Protein AF-Q1RJA0-F1 (afdb_monomer_lite)

InterPro domains:
  IPR032857 Alpha-ketoglutarate-dependent dioxygenase alkB homologue 4 [PTHR12463] (8-116)
  IPR037151 Alpha-ketoglutarate-dependent dioxygenase AlkB-like superfamily [G3DSA:2.60.120.590] (3-120)

Radius of gyration: 16.68 Å; chains: 1; bounding box: 48×32×35 Å

pLDDT: mean 83.61, std 16.09, range [35.28, 97.94]

Foldseek 3Di:
DDDPPPPPPPPDDPLDDDDPCPQPPVRVVVVVVVVVPDDWDPPDVWIKDKAQFDQDPVVLDTDPVGGPDFGDPVVQVVQVVCCVVVVDVDRDGMDMDIGDDPPDDDDDDDRSPVHDDSDDD

Secondary structure (DSSP, 8-state):
-------S-----TT----TT-S-HHHHHHHHHHHHTSPPB-SSSSEEEEEEE--BTTTTB--GGGEEESPPHHHHHHHHHHHHTTSSSS----EEEEE--TT----S----TTTS-S---

Structure (mmCIF, N/CA/C/O backbone):
data_AF-Q1RJA0-F1
#
_entry.id   AF-Q1RJA0-F1
#
loop_
_atom_site.group_PDB
_atom_site.id
_atom_site.type_symbol
_atom_site.label_atom_id
_atom_site.label_alt_id
_atom_site.label_comp_id
_atom_site.label_asym_id
_atom_site.label_entity_id
_atom_site.label_seq_id
_atom_site.pdbx_PDB_ins_code
_atom_site.Cartn_x
_atom_site.Cartn_y
_atom_site.Cartn_z
_atom_site.occupancy
_atom_site.B_iso_or_equiv
_atom_site.auth_seq_id
_atom_site.auth_comp_id
_atom_site.auth_asym_id
_atom_site.auth_atom_id
_atom_site.pdbx_PDB_model_num
ATOM 1 N N . MET A 1 1 ? -29.747 11.886 -15.780 1.00 36.72 1 MET A N 1
ATOM 2 C CA . MET A 1 1 ? -28.482 11.124 -15.829 1.00 36.72 1 MET A CA 1
ATOM 3 C C . MET A 1 1 ? -28.734 9.845 -15.062 1.00 36.72 1 MET A C 1
ATOM 5 O O . MET A 1 1 ? -29.138 9.938 -13.911 1.00 36.72 1 MET A O 1
ATOM 9 N N . ASN A 1 2 ? -28.654 8.694 -15.726 1.00 35.28 2 ASN A N 1
ATOM 10 C CA . ASN A 1 2 ? -29.019 7.413 -15.126 1.00 35.28 2 ASN A CA 1
ATOM 11 C C . ASN A 1 2 ? -27.983 7.029 -14.071 1.00 35.28 2 ASN A C 1
ATOM 13 O O . ASN A 1 2 ? -26.835 6.736 -14.397 1.00 35.28 2 ASN A O 1
ATOM 17 N N . GLN A 1 3 ? -28.413 7.060 -12.815 1.00 39.41 3 GLN A N 1
ATOM 18 C CA . GLN A 1 3 ? -27.714 6.472 -11.688 1.00 39.41 3 GLN A CA 1
ATOM 19 C C . GLN A 1 3 ? -27.819 4.953 -11.856 1.00 39.41 3 GLN A C 1
ATOM 21 O O . GLN A 1 3 ? -28.896 4.380 -11.710 1.00 39.41 3 GLN A O 1
ATOM 26 N N . LEU A 1 4 ? -26.724 4.312 -12.262 1.00 39.38 4 LEU A N 1
ATOM 27 C CA . LEU A 1 4 ? -26.603 2.860 -12.197 1.00 39.38 4 LEU A CA 1
ATOM 28 C C . LEU A 1 4 ? -26.542 2.494 -10.712 1.00 39.38 4 LEU A C 1
ATOM 30 O O . LEU A 1 4 ? -25.493 2.603 -10.084 1.00 39.38 4 LEU A O 1
ATOM 34 N N . SER A 1 5 ? -27.687 2.131 -10.137 1.00 44.00 5 SER A N 1
ATOM 35 C CA . SER A 1 5 ? -27.735 1.441 -8.855 1.00 44.00 5 SER A CA 1
ATOM 36 C C . SER A 1 5 ? -27.154 0.046 -9.076 1.00 44.00 5 SER A C 1
ATOM 38 O O . SER A 1 5 ? -27.759 -0.768 -9.777 1.00 44.00 5 SER A O 1
ATOM 40 N N . LEU A 1 6 ? -25.975 -0.220 -8.521 1.00 48.81 6 LEU A N 1
ATOM 41 C CA . LEU A 1 6 ? -25.534 -1.590 -8.288 1.00 48.81 6 LEU A CA 1
ATOM 42 C C . LEU A 1 6 ? -26.565 -2.207 -7.338 1.00 48.81 6 LEU A C 1
ATOM 44 O O . LEU A 1 6 ? -26.714 -1.753 -6.210 1.00 48.81 6 LEU A O 1
ATOM 48 N N . SER A 1 7 ? -27.371 -3.139 -7.838 1.00 50.31 7 SER A N 1
ATOM 49 C CA . SER A 1 7 ? -28.322 -3.892 -7.026 1.00 50.31 7 SER A CA 1
ATOM 50 C C . SER A 1 7 ? -27.565 -4.663 -5.941 1.00 50.31 7 SER A C 1
ATOM 52 O O . SER A 1 7 ? -26.593 -5.341 -6.265 1.00 50.31 7 SER A O 1
ATOM 54 N N . ASP A 1 8 ? -28.040 -4.571 -4.696 1.00 53.00 8 ASP A N 1
ATOM 55 C CA . ASP A 1 8 ? -27.514 -5.169 -3.450 1.00 53.00 8 ASP A CA 1
ATOM 56 C C . ASP A 1 8 ? -27.465 -6.714 -3.411 1.00 53.00 8 ASP A C 1
ATOM 58 O O . ASP A 1 8 ? -27.436 -7.318 -2.336 1.00 53.00 8 ASP A O 1
ATOM 62 N N . ASP A 1 9 ? -27.411 -7.388 -4.560 1.00 57.66 9 ASP A N 1
ATOM 63 C CA . ASP A 1 9 ? -26.981 -8.781 -4.601 1.00 57.66 9 ASP A CA 1
ATOM 64 C C . ASP A 1 9 ? -25.481 -8.791 -4.277 1.00 57.66 9 ASP A C 1
ATOM 66 O O . ASP A 1 9 ? -24.631 -8.672 -5.161 1.00 57.66 9 ASP A O 1
ATOM 70 N N . GLN A 1 10 ? -25.148 -8.855 -2.984 1.00 66.06 10 GLN A N 1
ATOM 71 C CA . GLN A 1 10 ? -23.774 -8.946 -2.499 1.00 66.06 10 GLN A CA 1
ATOM 72 C C . GLN A 1 10 ? -23.140 -10.218 -3.065 1.00 66.06 10 GLN A C 1
ATOM 74 O O . GLN A 1 10 ? -23.314 -11.318 -2.540 1.00 66.06 10 GLN A O 1
ATOM 79 N N . ILE A 1 11 ? -22.412 -10.073 -4.170 1.00 72.19 11 ILE A N 1
ATOM 80 C CA . ILE A 1 11 ? -21.573 -11.130 -4.719 1.00 72.19 11 ILE A CA 1
ATOM 81 C C . ILE A 1 11 ? -20.493 -11.418 -3.674 1.00 72.19 11 ILE A C 1
ATOM 83 O O . ILE A 1 11 ? -19.554 -10.642 -3.507 1.00 72.19 11 ILE A O 1
ATOM 87 N N . ILE A 1 12 ? -20.629 -12.538 -2.965 1.00 82.94 12 ILE A N 1
ATOM 88 C CA . ILE A 1 12 ? -19.606 -13.020 -2.037 1.00 82.94 12 ILE A CA 1
ATOM 89 C C . ILE A 1 12 ? -18.547 -13.747 -2.865 1.00 82.94 12 ILE A C 1
ATOM 91 O O . ILE A 1 12 ? -18.781 -14.853 -3.355 1.00 82.94 12 ILE A O 1
ATOM 95 N N . ILE A 1 13 ? -17.382 -13.125 -3.032 1.00 89.56 13 ILE A N 1
ATOM 96 C CA . ILE A 1 13 ? -16.213 -13.755 -3.653 1.00 89.56 13 ILE A CA 1
ATOM 97 C C . ILE A 1 13 ? -15.374 -14.380 -2.528 1.00 89.56 13 ILE A C 1
ATOM 99 O O . ILE A 1 13 ? -14.882 -13.645 -1.671 1.00 89.56 13 ILE A O 1
ATOM 103 N N . PRO A 1 14 ? -15.198 -15.715 -2.486 1.00 89.31 14 PRO A N 1
ATOM 104 C CA . PRO A 1 14 ? -14.379 -16.351 -1.458 1.00 89.31 14 PRO A CA 1
ATOM 105 C C . PRO A 1 14 ? -12.950 -15.798 -1.455 1.00 89.31 14 PRO A C 1
ATOM 107 O O . PRO A 1 14 ? -12.310 -15.731 -2.502 1.00 89.31 14 PRO A O 1
ATOM 110 N N . GLY A 1 15 ? -12.458 -15.418 -0.275 1.00 87.00 15 GLY A N 1
ATOM 111 C CA . GLY A 1 15 ? -11.128 -14.824 -0.105 1.00 87.00 15 GLY A CA 1
ATOM 112 C C . GLY A 1 15 ? -11.050 -13.318 -0.384 1.00 87.00 15 GLY A C 1
ATOM 113 O O . GLY A 1 15 ? -9.973 -12.754 -0.237 1.00 87.00 15 GLY A O 1
ATOM 114 N N . LEU A 1 16 ? -12.159 -12.660 -0.747 1.00 88.81 16 LEU A N 1
ATOM 115 C CA . LEU A 1 16 ? -12.227 -11.208 -0.910 1.00 88.81 16 LEU A CA 1
ATOM 116 C C . LEU A 1 16 ? -13.064 -10.583 0.210 1.00 88.81 16 LEU A C 1
ATOM 118 O O . LEU A 1 16 ? -14.244 -10.899 0.366 1.00 88.81 16 LEU A O 1
ATOM 122 N N . THR A 1 17 ? -12.467 -9.633 0.922 1.00 88.12 17 THR A N 1
ATOM 123 C CA . THR A 1 17 ? -13.161 -8.772 1.883 1.00 88.12 17 THR A CA 1
ATOM 124 C C . THR A 1 17 ? -13.099 -7.339 1.375 1.00 88.12 17 THR A C 1
ATOM 126 O O . THR A 1 17 ? -12.035 -6.866 0.991 1.00 88.12 17 THR A O 1
ATOM 129 N N . TYR A 1 18 ? -14.235 -6.641 1.370 1.00 89.19 18 TYR A N 1
ATOM 130 C CA . TYR A 1 18 ? -14.304 -5.222 1.027 1.00 89.19 18 TYR A CA 1
ATOM 131 C C . TYR A 1 18 ? -14.785 -4.423 2.238 1.00 89.19 18 TYR A C 1
ATOM 133 O O . TYR A 1 18 ? -15.861 -4.698 2.770 1.00 89.19 18 TYR A O 1
ATOM 141 N N . ILE A 1 19 ? -13.992 -3.436 2.660 1.00 90.31 19 ILE A N 1
ATOM 142 C CA . ILE A 1 19 ? -14.329 -2.520 3.753 1.00 90.31 19 ILE A CA 1
ATOM 143 C C . ILE A 1 19 ? -14.476 -1.119 3.157 1.00 90.31 19 ILE A C 1
ATOM 145 O O . ILE A 1 19 ? -13.492 -0.453 2.839 1.00 90.31 19 ILE A O 1
ATOM 149 N N . SER A 1 20 ? -15.719 -0.680 2.968 1.00 92.75 20 SER A N 1
ATOM 150 C CA . SER A 1 20 ? -16.014 0.661 2.453 1.00 92.75 20 SER A CA 1
ATOM 151 C C . SER A 1 20 ? -15.561 1.737 3.435 1.00 92.75 20 SER A C 1
ATOM 153 O O . SER A 1 20 ? -15.803 1.594 4.634 1.00 92.75 20 SER A O 1
ATOM 155 N N . GLU A 1 21 ? -14.999 2.834 2.922 1.00 92.88 21 GLU A N 1
ATOM 156 C CA . GLU A 1 21 ? -14.639 4.018 3.720 1.00 92.88 21 GLU A CA 1
ATOM 157 C C . GLU A 1 21 ? -13.738 3.693 4.930 1.00 92.88 21 GLU A C 1
ATOM 159 O O . GLU A 1 21 ? -13.852 4.309 5.987 1.00 92.88 21 GLU A O 1
ATOM 164 N N . TYR A 1 22 ? -12.852 2.696 4.791 1.00 93.44 22 TYR A N 1
ATOM 165 C CA . TYR A 1 22 ? -11.930 2.293 5.860 1.00 93.44 22 TYR A CA 1
ATOM 166 C C . TYR A 1 22 ? -10.990 3.431 6.284 1.00 93.44 22 TYR A C 1
ATOM 168 O O . TYR A 1 22 ? -10.708 3.600 7.467 1.00 93.44 22 TYR A O 1
ATOM 176 N N . ILE A 1 23 ? -10.514 4.214 5.312 1.00 94.50 23 ILE A N 1
ATOM 177 C CA . ILE A 1 23 ? -9.661 5.379 5.546 1.00 94.50 23 ILE A CA 1
ATOM 178 C C . ILE A 1 23 ? -10.560 6.605 5.687 1.00 94.50 23 ILE A C 1
ATOM 180 O O . ILE A 1 23 ? -11.299 6.948 4.766 1.00 94.50 23 ILE A O 1
ATOM 184 N N . THR A 1 24 ? -10.470 7.292 6.823 1.00 96.19 24 THR A N 1
ATOM 185 C CA . THR A 1 24 ? -11.187 8.558 7.032 1.00 96.19 24 THR A CA 1
ATOM 186 C C . THR A 1 24 ? -10.596 9.691 6.186 1.00 96.19 24 THR A C 1
ATOM 188 O O . THR A 1 24 ? -9.423 9.662 5.812 1.00 96.19 24 THR A O 1
ATOM 191 N N . ILE A 1 25 ? -11.371 10.750 5.935 1.00 97.62 25 ILE A N 1
ATOM 192 C CA . ILE A 1 25 ? -10.909 11.926 5.172 1.00 97.62 25 ILE A CA 1
ATOM 193 C C . ILE A 1 25 ? -9.672 12.558 5.832 1.00 97.62 25 IL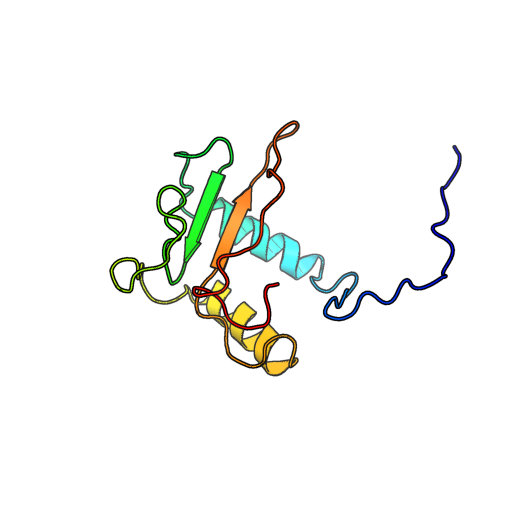E A C 1
ATOM 195 O O . ILE A 1 25 ? -8.742 13.014 5.160 1.00 97.62 25 ILE A O 1
ATOM 199 N N . GLU A 1 26 ? -9.628 12.603 7.161 1.00 97.50 26 GLU A N 1
ATOM 200 C CA . GLU A 1 26 ? -8.491 13.128 7.911 1.00 97.50 26 GLU A CA 1
ATOM 201 C C . GLU A 1 26 ? -7.231 12.268 7.724 1.00 97.50 26 GLU A C 1
ATOM 203 O O . GLU A 1 26 ? -6.131 12.808 7.547 1.00 97.50 26 GLU A O 1
ATOM 208 N N . GLU A 1 27 ? -7.378 10.941 7.742 1.00 96.00 27 GLU A N 1
ATOM 209 C CA . GLU A 1 27 ? -6.286 9.994 7.505 1.00 96.00 27 GLU A CA 1
ATOM 210 C C . GLU A 1 27 ? -5.795 10.048 6.063 1.00 96.00 27 GLU A C 1
ATOM 212 O O . GLU A 1 27 ? -4.586 10.134 5.851 1.00 96.00 27 GLU A O 1
ATOM 217 N N . GLU A 1 28 ? -6.701 10.088 5.086 1.00 97.25 28 GLU A N 1
ATOM 218 C CA . GLU A 1 28 ? -6.380 10.223 3.664 1.00 97.25 28 GLU A CA 1
ATOM 219 C C . GLU A 1 28 ? -5.512 11.465 3.424 1.00 97.25 28 GLU A C 1
ATOM 221 O O . GLU A 1 28 ? -4.401 11.373 2.896 1.00 97.25 28 GLU A O 1
ATOM 226 N N . ASN A 1 29 ? -5.958 12.629 3.905 1.00 97.94 29 ASN A N 1
ATOM 227 C CA . ASN A 1 29 ? -5.218 13.885 3.768 1.00 97.94 29 ASN A CA 1
ATOM 228 C C . ASN A 1 29 ? -3.824 13.827 4.408 1.00 97.94 29 ASN A C 1
ATOM 230 O O . ASN A 1 29 ? -2.876 14.459 3.926 1.00 97.94 29 ASN A O 1
ATOM 234 N N . LYS A 1 30 ? -3.685 13.106 5.524 1.00 97.25 30 LYS A N 1
ATOM 235 C CA . LYS A 1 30 ? -2.397 12.904 6.193 1.00 97.25 30 LYS A CA 1
ATOM 236 C C . LYS A 1 30 ? -1.500 11.955 5.396 1.00 97.25 30 LYS A C 1
ATOM 238 O 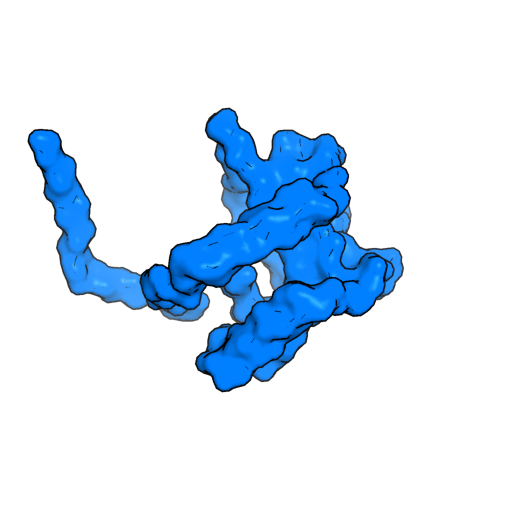O . LYS A 1 30 ? -0.317 12.257 5.237 1.00 97.25 30 LYS A O 1
ATOM 243 N N . LEU A 1 31 ? -2.044 10.846 4.897 1.00 97.00 31 LEU A N 1
ATOM 244 C CA . LEU A 1 31 ? -1.323 9.853 4.103 1.00 97.00 31 LEU A CA 1
ATOM 245 C C . LEU A 1 31 ? -0.811 10.465 2.801 1.00 97.00 31 LEU A C 1
ATOM 247 O O . LEU A 1 31 ? 0.387 10.382 2.548 1.00 97.00 31 LEU A O 1
ATOM 251 N N . ILE A 1 32 ? -1.654 11.176 2.045 1.00 97.56 32 ILE A N 1
ATOM 252 C CA . ILE A 1 32 ? -1.255 11.854 0.800 1.00 97.56 32 ILE A CA 1
ATOM 253 C C . ILE A 1 32 ? -0.056 12.777 1.045 1.00 97.56 32 ILE A C 1
ATOM 255 O O . ILE A 1 32 ? 0.957 12.678 0.358 1.00 97.56 32 ILE A O 1
ATOM 259 N N . LYS A 1 33 ? -0.100 13.611 2.094 1.00 97.69 33 LYS A N 1
ATOM 260 C CA . LYS A 1 33 ? 1.023 14.501 2.438 1.00 97.69 33 LYS A CA 1
ATOM 261 C C . LYS A 1 33 ? 2.310 13.739 2.761 1.00 97.69 33 LYS A C 1
ATOM 263 O O . LYS A 1 33 ? 3.391 14.204 2.409 1.00 97.69 33 LYS A O 1
ATOM 268 N N . LEU A 1 34 ? 2.230 12.614 3.470 1.00 97.62 34 LEU A N 1
ATOM 269 C CA . LEU A 1 34 ? 3.405 11.800 3.807 1.00 97.62 34 LEU A CA 1
ATOM 270 C C . LEU A 1 34 ? 3.989 11.108 2.567 1.00 97.62 34 LEU A C 1
ATOM 272 O O . LEU A 1 34 ? 5.210 11.059 2.401 1.00 97.62 34 LEU A O 1
ATOM 276 N N . ILE A 1 35 ? 3.112 10.621 1.691 1.00 97.62 35 ILE A N 1
ATOM 277 C CA . ILE A 1 35 ? 3.454 9.946 0.440 1.00 97.62 35 ILE A CA 1
ATOM 278 C C . ILE A 1 35 ? 4.120 10.923 -0.531 1.00 97.62 35 ILE A C 1
ATOM 280 O O . ILE A 1 35 ? 5.208 10.638 -1.030 1.00 97.62 35 ILE A O 1
ATOM 284 N N . ASP A 1 36 ? 3.533 12.098 -0.753 1.00 96.88 36 ASP A N 1
ATOM 285 C CA . ASP A 1 36 ? 4.043 13.084 -1.714 1.00 96.88 36 ASP A CA 1
ATOM 286 C C . ASP A 1 36 ? 5.399 13.670 -1.312 1.00 96.88 36 ASP A C 1
ATOM 288 O O . ASP A 1 36 ? 6.225 13.977 -2.172 1.00 96.88 36 ASP A O 1
ATOM 292 N N . ASN A 1 37 ? 5.655 13.779 -0.005 1.00 96.31 37 ASN A N 1
ATOM 293 C CA . ASN A 1 37 ? 6.941 14.229 0.529 1.00 96.31 37 ASN A CA 1
ATOM 294 C C . ASN A 1 37 ? 8.014 13.126 0.553 1.00 96.31 37 ASN A C 1
ATOM 296 O O . ASN A 1 37 ? 9.162 13.393 0.916 1.00 96.31 37 ASN A O 1
ATOM 300 N N . SER A 1 38 ? 7.666 11.892 0.183 1.00 95.62 38 SER A N 1
ATOM 301 C CA . SER A 1 38 ? 8.596 10.765 0.123 1.00 95.62 38 SER A CA 1
ATOM 302 C C . SER A 1 38 ? 9.236 10.616 -1.263 1.00 95.62 38 SER A C 1
ATOM 304 O O . SER A 1 38 ? 8.781 11.158 -2.272 1.00 95.62 38 SER A O 1
ATOM 306 N N . LYS A 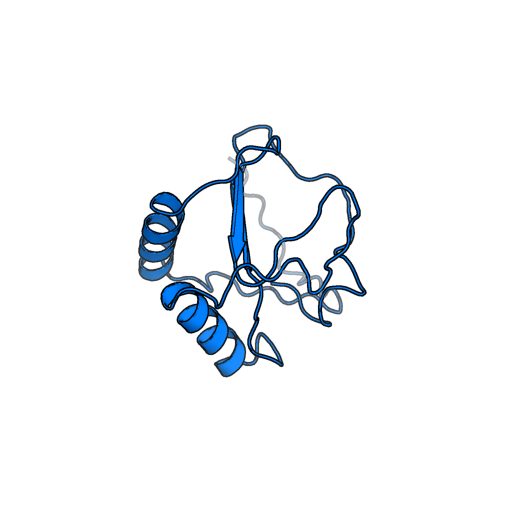1 39 ? 10.360 9.892 -1.330 1.00 94.50 39 LYS A N 1
ATOM 307 C CA . LYS A 1 39 ? 11.126 9.739 -2.572 1.00 94.50 39 LYS A CA 1
ATOM 308 C C . LYS A 1 39 ? 10.447 8.751 -3.524 1.00 94.50 39 LYS A C 1
ATOM 310 O O . LYS A 1 39 ? 10.366 7.561 -3.237 1.00 94.50 39 LYS A O 1
ATOM 315 N N . TRP A 1 40 ? 10.092 9.232 -4.711 1.00 95.75 40 TRP A N 1
ATOM 316 C CA . TRP A 1 40 ? 9.557 8.408 -5.794 1.00 95.75 40 TRP A CA 1
ATOM 317 C C . TRP A 1 40 ? 10.647 7.730 -6.630 1.00 95.75 40 TRP A C 1
ATOM 319 O O . TRP A 1 40 ? 11.653 8.348 -6.993 1.00 95.75 40 TRP A O 1
ATOM 329 N N . ASN A 1 41 ? 10.407 6.473 -7.004 1.00 91.81 41 ASN A N 1
ATOM 330 C CA . ASN A 1 41 ? 11.108 5.787 -8.084 1.00 91.81 41 ASN A CA 1
ATOM 331 C C . ASN A 1 41 ? 10.300 5.927 -9.392 1.00 91.81 41 ASN A C 1
ATOM 333 O O . ASN A 1 41 ? 9.103 5.647 -9.424 1.00 91.81 41 ASN A O 1
ATOM 337 N N . ASN A 1 42 ? 10.978 6.352 -10.463 1.00 91.19 42 ASN A N 1
ATOM 338 C CA . ASN A 1 42 ? 10.407 6.633 -11.785 1.00 91.19 42 ASN A CA 1
ATOM 339 C C . ASN A 1 42 ? 10.915 5.667 -12.880 1.00 91.19 42 ASN A C 1
ATOM 341 O O . ASN A 1 42 ? 10.847 5.983 -14.062 1.00 91.19 42 ASN A O 1
ATOM 345 N N . GLU A 1 43 ? 11.485 4.514 -12.510 1.00 85.62 43 GLU A N 1
ATOM 346 C CA . GLU A 1 43 ? 12.007 3.513 -13.459 1.00 85.62 43 GLU A CA 1
ATOM 347 C C . GLU A 1 43 ? 10.899 2.809 -14.261 1.00 85.62 43 GLU A C 1
ATOM 349 O O . GLU A 1 43 ? 11.142 2.302 -15.357 1.00 85.62 43 GLU A O 1
ATOM 354 N N . LEU A 1 44 ? 9.684 2.751 -13.714 1.00 84.19 44 LEU A N 1
ATOM 355 C CA . LEU A 1 44 ? 8.510 2.196 -14.381 1.00 84.19 44 LEU A CA 1
ATOM 356 C C . LEU A 1 44 ? 7.688 3.314 -15.032 1.00 84.19 44 LEU A C 1
ATOM 358 O O . LEU A 1 44 ? 7.851 4.490 -14.725 1.00 84.19 44 LEU A O 1
ATOM 362 N N . LYS A 1 45 ? 6.744 2.942 -15.910 1.00 87.75 45 LYS A N 1
ATOM 363 C CA . LYS A 1 45 ? 5.787 3.912 -16.477 1.00 87.75 45 LYS A CA 1
ATOM 364 C C . LYS A 1 45 ? 4.989 4.637 -15.384 1.00 87.75 45 LYS A C 1
ATOM 366 O O . LYS A 1 45 ? 4.676 5.806 -15.554 1.00 87.75 45 LYS A O 1
ATOM 371 N N . ARG A 1 46 ? 4.678 3.936 -14.292 1.00 90.94 46 ARG A N 1
ATOM 372 C CA . ARG A 1 46 ? 4.046 4.468 -13.077 1.00 90.94 46 ARG A CA 1
ATOM 373 C C . ARG A 1 46 ? 5.114 4.816 -12.038 1.00 90.94 46 ARG A C 1
ATOM 375 O O . ARG A 1 46 ? 6.172 4.180 -12.041 1.00 90.94 46 ARG A O 1
ATOM 382 N N . ARG A 1 47 ? 4.834 5.744 -11.122 1.00 95.56 47 ARG A N 1
ATOM 383 C CA . ARG A 1 47 ? 5.752 6.003 -10.000 1.00 95.56 47 ARG A CA 1
ATOM 384 C C . ARG A 1 47 ? 5.511 4.998 -8.885 1.00 95.56 47 ARG A C 1
ATOM 386 O O . ARG A 1 47 ? 4.377 4.576 -8.659 1.00 95.56 47 ARG A O 1
ATOM 393 N N . VAL A 1 48 ? 6.583 4.600 -8.205 1.00 94.56 48 VAL A N 1
ATOM 394 C CA . VAL A 1 48 ? 6.511 3.637 -7.099 1.00 94.56 48 VAL A CA 1
ATOM 395 C C . VAL A 1 48 ? 7.351 4.070 -5.900 1.00 94.56 48 VAL A C 1
ATOM 397 O O . VAL A 1 48 ? 8.393 4.706 -6.067 1.00 94.56 48 VAL A O 1
ATOM 400 N N . GLN A 1 49 ? 6.918 3.694 -4.699 1.00 94.88 49 GLN A N 1
ATOM 401 C CA . GLN A 1 49 ? 7.708 3.728 -3.465 1.00 94.88 49 GLN A CA 1
ATOM 402 C C . GLN A 1 49 ? 7.711 2.322 -2.860 1.00 94.88 49 GLN A C 1
ATOM 404 O O . GLN A 1 49 ? 6.676 1.658 -2.844 1.00 94.88 49 GLN A O 1
ATOM 409 N N . HIS A 1 50 ? 8.865 1.869 -2.373 1.00 93.00 50 HIS A N 1
ATOM 410 C CA . HIS A 1 50 ? 9.018 0.574 -1.705 1.00 93.00 50 HIS A CA 1
ATOM 411 C C . HIS A 1 50 ? 9.540 0.792 -0.292 1.00 93.00 50 HIS A C 1
ATOM 413 O O . HIS A 1 50 ? 10.527 1.505 -0.106 1.00 93.00 50 HIS A O 1
ATOM 419 N N . TYR A 1 51 ? 8.915 0.127 0.672 1.00 94.44 51 TYR A N 1
ATOM 420 C CA . TYR A 1 51 ? 9.312 0.120 2.076 1.00 94.44 51 TYR A CA 1
ATOM 421 C C . TYR A 1 51 ? 9.392 -1.319 2.587 1.00 94.44 51 TYR A C 1
ATOM 423 O O . TYR A 1 51 ? 8.651 -2.184 2.117 1.00 94.44 51 TYR A O 1
ATOM 431 N N . GLY A 1 52 ? 10.302 -1.581 3.530 1.00 92.31 52 GLY A N 1
ATOM 432 C CA . GLY A 1 52 ? 10.575 -2.935 4.011 1.00 92.31 52 GLY A CA 1
ATOM 433 C C . GLY A 1 52 ? 11.454 -3.695 3.030 1.00 92.31 52 GLY A C 1
ATOM 434 O O . GLY A 1 52 ? 12.675 -3.709 3.161 1.00 92.31 52 GLY A O 1
ATOM 435 N N . TYR A 1 53 ? 10.849 -4.241 1.979 1.00 85.56 53 TYR A N 1
ATOM 436 C CA . TYR A 1 53 ? 11.542 -4.996 0.936 1.00 85.56 53 TYR A CA 1
ATOM 437 C C . TYR A 1 53 ? 11.304 -4.389 -0.448 1.00 85.56 53 TYR A C 1
ATOM 439 O O . TYR A 1 53 ? 10.207 -3.935 -0.784 1.00 85.56 53 TYR A O 1
ATOM 447 N N . LYS A 1 54 ? 12.332 -4.403 -1.298 1.00 78.94 54 LYS A N 1
ATOM 448 C CA . LYS A 1 54 ? 12.203 -4.058 -2.715 1.00 78.94 54 LYS A CA 1
ATOM 449 C C . LYS A 1 54 ? 11.647 -5.254 -3.485 1.00 78.94 54 LYS A C 1
ATOM 451 O O . LYS A 1 54 ? 12.174 -6.358 -3.395 1.00 78.94 54 LYS A O 1
ATOM 456 N N . TYR A 1 55 ? 10.630 -5.006 -4.302 1.00 68.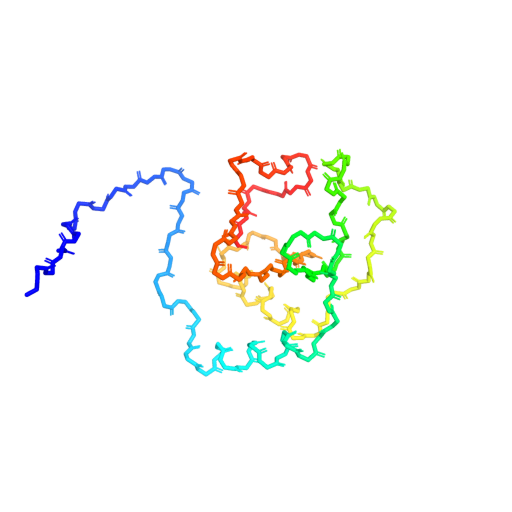69 55 TYR A N 1
ATOM 457 C CA . TYR A 1 55 ? 10.131 -5.990 -5.258 1.00 68.69 55 TYR A CA 1
ATOM 458 C C . TYR A 1 55 ? 10.884 -5.860 -6.588 1.00 68.69 55 TYR A C 1
ATOM 460 O O . TYR A 1 55 ? 10.888 -4.787 -7.201 1.00 68.69 55 TYR A O 1
ATOM 468 N N . ASP A 1 56 ? 11.537 -6.932 -7.041 1.00 69.94 56 ASP A N 1
ATOM 469 C CA . ASP A 1 56 ? 12.195 -6.949 -8.347 1.00 69.94 56 ASP A CA 1
ATOM 470 C C . ASP A 1 56 ? 11.194 -7.335 -9.443 1.00 69.94 56 ASP A C 1
ATOM 472 O O . ASP A 1 56 ? 10.819 -8.494 -9.619 1.00 69.94 56 ASP A O 1
ATOM 476 N N . TYR A 1 57 ? 10.768 -6.338 -10.217 1.00 65.69 57 TYR A N 1
ATOM 477 C CA . TYR A 1 57 ? 9.809 -6.529 -11.304 1.00 65.69 57 TYR A CA 1
ATOM 478 C C . TYR A 1 57 ? 10.372 -7.301 -12.506 1.00 65.69 57 TYR A C 1
ATOM 480 O O . TYR A 1 57 ? 9.584 -7.795 -13.314 1.00 65.69 57 TYR A O 1
ATOM 488 N N . LYS A 1 58 ? 11.702 -7.399 -12.661 1.00 63.22 58 LYS A N 1
ATOM 489 C CA . LYS A 1 58 ? 12.325 -8.139 -13.770 1.00 63.22 58 LYS A CA 1
ATOM 490 C C . LYS A 1 58 ? 12.369 -9.629 -13.472 1.00 63.22 58 LYS A C 1
ATOM 492 O O . LYS A 1 58 ? 12.051 -10.424 -14.351 1.00 63.22 58 LYS A O 1
ATOM 497 N N . SER A 1 59 ? 12.747 -9.996 -12.250 1.00 60.41 59 SER A N 1
ATOM 498 C CA . SER A 1 59 ? 12.831 -11.398 -11.831 1.00 60.41 59 SER A CA 1
ATOM 499 C C . SER A 1 59 ? 11.550 -11.926 -11.179 1.00 60.41 59 SER A C 1
ATOM 501 O O . SER A 1 59 ? 11.438 -13.135 -11.000 1.00 60.41 59 SER A O 1
ATOM 503 N N . ARG A 1 60 ? 10.579 -11.053 -10.853 1.00 62.50 60 ARG A N 1
ATOM 504 C CA . ARG A 1 60 ? 9.338 -11.384 -10.118 1.00 62.50 60 ARG A CA 1
ATOM 505 C C . ARG A 1 60 ? 9.620 -12.143 -8.817 1.00 62.50 60 ARG A C 1
ATOM 507 O O . ARG A 1 60 ? 8.936 -13.106 -8.488 1.00 62.50 60 ARG A O 1
ATOM 514 N N . SER A 1 61 ? 10.661 -11.730 -8.102 1.00 58.69 61 SER A N 1
ATOM 515 C CA . SER A 1 61 ? 11.125 -12.393 -6.885 1.00 58.69 61 SER A CA 1
ATOM 516 C C . SER A 1 61 ? 11.449 -11.371 -5.805 1.00 58.69 61 SER A C 1
ATOM 518 O O . SER A 1 61 ? 12.025 -10.323 -6.104 1.00 58.69 61 SER A O 1
ATOM 520 N N . ILE A 1 62 ? 11.190 -11.727 -4.551 1.00 56.72 62 ILE A N 1
ATOM 521 C CA . ILE A 1 62 ? 11.784 -11.074 -3.386 1.00 56.72 62 ILE A CA 1
ATOM 522 C C . ILE A 1 62 ? 12.927 -11.972 -2.907 1.00 56.72 62 ILE A C 1
ATOM 524 O O . ILE A 1 62 ? 12.747 -13.158 -2.656 1.00 56.72 62 ILE A O 1
ATOM 528 N N . ASN A 1 63 ? 14.131 -11.418 -2.837 1.00 57.25 63 ASN A N 1
ATOM 529 C CA . ASN A 1 63 ? 15.296 -12.044 -2.206 1.00 57.25 63 ASN A CA 1
ATOM 530 C C . ASN A 1 63 ? 15.613 -11.272 -0.911 1.00 57.25 63 ASN A C 1
ATOM 532 O O . ASN A 1 63 ? 15.395 -10.063 -0.836 1.00 57.25 63 ASN A O 1
ATOM 536 N N . GLN A 1 64 ? 16.163 -11.931 0.106 1.00 51.75 64 GLN A N 1
ATOM 537 C CA . GLN A 1 64 ? 16.591 -11.288 1.357 1.00 51.75 64 GLN A CA 1
ATOM 538 C C . GLN A 1 64 ? 17.601 -10.145 1.129 1.00 51.75 64 GLN A C 1
ATOM 540 O O . GLN A 1 64 ? 17.672 -9.210 1.923 1.00 51.75 64 GLN A O 1
ATOM 545 N N . SER A 1 65 ? 18.314 -10.153 -0.004 1.00 54.53 65 SER A N 1
ATOM 546 C CA . SER A 1 65 ? 19.184 -9.059 -0.457 1.00 54.53 65 SER A CA 1
ATOM 547 C C . SER A 1 65 ? 18.457 -7.756 -0.840 1.00 54.53 65 SER A C 1
ATOM 549 O O . SER A 1 65 ? 19.114 -6.797 -1.237 1.00 54.53 65 SER A O 1
ATOM 551 N N . TYR A 1 66 ? 17.123 -7.709 -0.761 1.00 67.12 66 TYR A N 1
ATOM 552 C CA . TYR A 1 66 ? 16.297 -6.554 -1.128 1.00 67.12 66 TYR A CA 1
ATOM 553 C C . TYR A 1 66 ? 15.666 -5.831 0.072 1.00 67.12 66 TYR A C 1
ATOM 555 O O . TYR A 1 66 ? 14.819 -4.962 -0.135 1.00 67.12 66 TYR A O 1
ATOM 563 N N . PHE A 1 67 ? 16.065 -6.144 1.309 1.00 79.81 67 PHE A N 1
ATOM 564 C CA . PHE A 1 67 ? 15.642 -5.373 2.481 1.00 79.81 67 PHE A CA 1
ATOM 565 C C . PHE A 1 67 ? 16.148 -3.924 2.381 1.00 79.81 67 PHE A C 1
ATOM 567 O O . PHE A 1 67 ? 17.350 -3.669 2.309 1.00 79.81 67 PHE A O 1
ATOM 574 N N . LEU A 1 68 ? 15.218 -2.970 2.346 1.00 81.75 68 LEU A N 1
ATOM 575 C CA . LEU A 1 68 ? 15.478 -1.532 2.237 1.00 81.75 68 LEU A CA 1
ATOM 576 C C . LEU A 1 68 ? 15.608 -0.848 3.604 1.00 81.75 68 LEU A C 1
ATOM 578 O O . LEU A 1 68 ? 16.002 0.317 3.664 1.00 81.75 68 LEU A O 1
ATOM 582 N N . GLY A 1 69 ? 15.285 -1.557 4.686 1.00 86.56 69 GLY A N 1
ATOM 583 C CA . GLY A 1 69 ? 15.223 -1.023 6.040 1.00 86.56 69 GLY A CA 1
ATOM 584 C C . GLY A 1 69 ? 13.831 -1.173 6.646 1.00 86.56 69 GLY A C 1
ATOM 585 O O . GLY A 1 69 ? 12.868 -1.523 5.965 1.00 86.56 69 GLY A O 1
ATOM 586 N N . MET A 1 70 ? 13.738 -0.907 7.948 1.00 91.81 70 MET A N 1
ATOM 587 C CA . MET A 1 70 ? 12.469 -0.934 8.676 1.00 91.81 70 MET A CA 1
ATOM 588 C C . MET A 1 70 ? 11.467 0.066 8.089 1.00 91.81 70 MET A C 1
ATOM 590 O O . MET A 1 70 ? 11.855 1.099 7.532 1.00 91.81 70 MET A O 1
ATOM 594 N N . LEU A 1 71 ? 10.174 -0.221 8.260 1.00 95.38 71 LEU A N 1
ATOM 595 C CA . LEU A 1 71 ? 9.121 0.709 7.877 1.00 95.38 71 LEU A CA 1
ATOM 596 C C . LEU A 1 71 ? 9.283 2.036 8.641 1.00 95.38 71 LEU A C 1
ATOM 598 O O . LEU A 1 71 ? 9.556 2.031 9.846 1.00 95.38 71 LEU A O 1
ATOM 602 N N . PRO A 1 72 ? 9.115 3.194 7.978 1.00 95.69 72 PRO A N 1
ATOM 603 C CA . PRO A 1 72 ? 9.055 4.465 8.683 1.00 95.69 72 PRO A CA 1
ATOM 604 C C . PRO A 1 72 ? 7.864 4.460 9.645 1.00 95.69 72 PRO A C 1
ATOM 606 O O . PRO A 1 72 ? 6.831 3.852 9.365 1.00 95.69 72 PRO A O 1
ATOM 609 N N . GLN A 1 73 ? 7.981 5.191 10.756 1.00 95.56 73 GLN A N 1
ATOM 610 C CA . GLN A 1 73 ? 7.010 5.133 11.856 1.00 95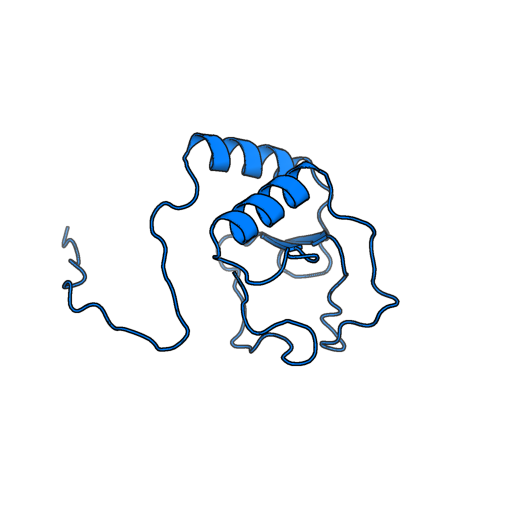.56 73 GLN A CA 1
ATOM 611 C C . GLN A 1 73 ? 5.552 5.321 11.413 1.00 95.56 73 GLN A C 1
ATOM 613 O O . GLN A 1 73 ? 4.656 4.702 11.973 1.00 95.56 73 GLN A O 1
ATOM 618 N N . TRP A 1 74 ? 5.298 6.168 10.414 1.00 95.56 74 TRP A N 1
ATOM 619 C CA . TRP A 1 74 ? 3.942 6.415 9.928 1.00 95.56 74 TRP A CA 1
ATOM 620 C C . TRP A 1 74 ? 3.331 5.207 9.199 1.00 95.56 74 TRP A C 1
ATOM 622 O O . TRP A 1 74 ? 2.134 4.978 9.348 1.00 95.56 74 TRP A O 1
ATOM 632 N N . LEU A 1 75 ? 4.139 4.418 8.479 1.00 96.56 75 LEU A N 1
ATOM 633 C CA . LEU A 1 75 ? 3.706 3.148 7.889 1.00 96.56 75 LEU A CA 1
ATOM 634 C C . LEU A 1 75 ? 3.583 2.065 8.951 1.00 96.56 75 LEU A C 1
ATOM 636 O O . LEU A 1 75 ? 2.602 1.329 8.939 1.00 96.56 75 LEU A O 1
ATOM 640 N N . GLN A 1 76 ? 4.523 2.007 9.899 1.00 96.50 76 GLN A N 1
ATOM 641 C CA . GLN A 1 76 ? 4.450 1.046 10.999 1.00 96.50 76 GLN A CA 1
ATOM 642 C C . GLN A 1 76 ? 3.149 1.212 11.792 1.00 96.50 76 GLN A C 1
ATOM 644 O O . GLN A 1 76 ? 2.456 0.237 12.044 1.00 96.50 76 GLN A O 1
ATOM 649 N N . THR A 1 77 ? 2.756 2.451 12.108 1.00 95.50 77 THR A N 1
ATOM 650 C CA . THR A 1 77 ? 1.490 2.732 12.801 1.00 95.50 77 THR A CA 1
ATOM 651 C C . THR A 1 77 ? 0.268 2.230 12.021 1.00 95.50 77 THR A C 1
ATOM 653 O O . THR A 1 77 ? -0.681 1.743 12.634 1.00 95.50 77 THR A O 1
ATOM 656 N N . LEU A 1 78 ? 0.277 2.338 10.686 1.00 95.00 78 LEU A N 1
ATOM 657 C CA . LEU A 1 78 ? -0.798 1.815 9.839 1.00 95.00 78 LEU A CA 1
ATOM 658 C C . LEU A 1 78 ? -0.825 0.279 9.863 1.00 95.00 78 LEU A C 1
ATOM 660 O O . LEU A 1 78 ? -1.877 -0.305 10.110 1.00 95.00 78 LEU A O 1
ATOM 664 N N . CYS A 1 79 ? 0.335 -0.360 9.693 1.00 95.44 79 CYS A N 1
ATOM 665 C CA . CYS A 1 79 ? 0.495 -1.817 9.728 1.00 95.44 79 CYS A CA 1
ATOM 666 C C . CYS A 1 79 ? 0.050 -2.407 11.077 1.00 95.44 79 CYS A C 1
ATOM 668 O O . CYS A 1 79 ? -0.706 -3.377 11.120 1.00 95.44 79 CYS A O 1
ATOM 670 N N . ASP A 1 80 ? 0.432 -1.767 12.186 1.00 96.12 80 ASP A N 1
ATOM 671 C CA . ASP A 1 80 ? 0.008 -2.156 13.533 1.00 96.12 80 ASP A CA 1
ATOM 672 C C . ASP A 1 80 ? -1.512 -2.031 13.711 1.00 96.12 80 ASP A C 1
ATOM 674 O O . ASP A 1 80 ? -2.123 -2.845 14.404 1.00 96.12 80 ASP A O 1
ATOM 678 N N . SER A 1 81 ? -2.133 -0.998 13.128 1.00 94.69 81 SER A N 1
ATOM 679 C CA . SER A 1 81 ? -3.584 -0.791 13.193 1.00 94.69 81 SER A CA 1
ATOM 680 C C . SER A 1 81 ? -4.338 -1.887 12.442 1.00 94.69 81 SER A C 1
ATOM 682 O O . SER A 1 81 ? -5.272 -2.469 12.992 1.00 94.69 81 SER A O 1
ATOM 684 N N . LEU A 1 82 ? -3.890 -2.215 11.227 1.00 94.44 82 LEU A N 1
ATOM 685 C CA . LEU A 1 82 ? -4.460 -3.284 10.406 1.00 94.44 82 LEU A CA 1
ATOM 686 C C . LEU A 1 82 ? -4.386 -4.641 11.122 1.00 94.44 82 LEU A C 1
ATOM 688 O O . LEU A 1 82 ? -5.377 -5.371 11.188 1.00 94.44 82 LEU A O 1
ATOM 692 N N . HIS A 1 83 ? -3.241 -4.951 11.734 1.00 94.56 83 HIS A N 1
ATOM 693 C CA . HIS A 1 83 ? -3.078 -6.169 12.524 1.00 94.56 83 HIS A CA 1
ATOM 694 C C . HIS A 1 83 ? -3.973 -6.185 13.775 1.00 94.56 83 HIS A C 1
ATOM 696 O O . HIS A 1 83 ? -4.679 -7.159 14.020 1.00 94.56 83 HIS A O 1
ATOM 702 N N . LYS A 1 84 ? -4.029 -5.087 14.546 1.00 96.69 84 LYS A N 1
ATOM 703 C CA . LYS A 1 84 ? -4.900 -4.977 15.738 1.00 96.69 84 LYS A CA 1
ATOM 704 C C . LYS A 1 84 ? -6.384 -5.157 15.420 1.00 96.69 84 LYS A C 1
ATOM 706 O O . LYS A 1 84 ? -7.137 -5.612 16.277 1.00 96.69 84 LYS A O 1
ATOM 711 N N . GLN A 1 85 ? -6.799 -4.784 14.214 1.00 94.31 85 GLN A N 1
ATOM 712 C CA . GLN A 1 85 ? -8.165 -4.957 13.723 1.00 94.31 85 GLN A CA 1
ATOM 713 C C . GLN A 1 85 ? -8.419 -6.352 13.125 1.00 94.31 85 GLN A C 1
ATOM 715 O O . GLN A 1 85 ? -9.534 -6.630 12.696 1.00 94.31 85 GLN A O 1
ATOM 720 N N . ASN A 1 86 ? -7.423 -7.247 13.148 1.00 92.62 86 ASN A N 1
ATOM 721 C CA . ASN A 1 86 ? -7.442 -8.580 12.535 1.00 92.62 86 ASN A CA 1
ATOM 722 C C . ASN A 1 86 ? -7.696 -8.558 11.016 1.00 92.62 86 ASN A C 1
ATOM 724 O O . ASN A 1 86 ? -8.225 -9.523 10.470 1.00 92.62 86 ASN A O 1
ATOM 728 N N . ILE A 1 87 ? -7.319 -7.470 10.335 1.00 91.44 87 ILE A N 1
ATOM 729 C CA . ILE A 1 87 ? -7.333 -7.402 8.864 1.00 91.44 87 ILE A CA 1
ATOM 730 C C . ILE A 1 87 ? -6.156 -8.213 8.312 1.00 91.44 87 ILE A C 1
ATOM 732 O O . ILE A 1 87 ? -6.321 -9.001 7.384 1.00 91.44 87 ILE A O 1
ATOM 736 N N . PHE A 1 88 ? -4.992 -8.103 8.960 1.00 89.31 88 PHE A N 1
ATOM 737 C CA . PHE A 1 88 ? -3.858 -8.998 8.742 1.00 89.31 88 PHE A CA 1
ATOM 738 C C . PHE A 1 88 ? -3.597 -9.882 9.963 1.00 89.31 88 PHE A C 1
ATOM 740 O O . PHE A 1 88 ? -3.576 -9.409 11.102 1.00 89.31 88 PHE A O 1
ATOM 747 N N . HIS A 1 89 ? -3.316 -11.163 9.712 1.00 88.81 89 HIS A N 1
ATOM 748 C CA . HIS A 1 89 ? -2.923 -12.119 10.753 1.00 88.81 89 HIS A CA 1
ATOM 749 C C . HIS A 1 89 ? -1.566 -11.789 11.388 1.00 88.81 89 HIS A C 1
ATOM 751 O O . HIS A 1 89 ? -1.388 -12.002 12.581 1.00 88.81 89 HIS A O 1
ATOM 757 N N . GLU A 1 90 ? -0.641 -11.232 10.609 1.00 91.00 90 GLU A N 1
ATOM 758 C CA . GLU A 1 90 ? 0.692 -10.793 11.037 1.00 91.00 90 GLU A CA 1
ATOM 759 C C . GLU A 1 90 ? 0.849 -9.298 10.746 1.00 91.00 90 GLU A C 1
ATOM 761 O O . GLU A 1 90 ? 0.143 -8.755 9.900 1.00 91.00 90 GLU A O 1
ATOM 766 N N . ILE A 1 91 ? 1.779 -8.617 11.413 1.00 93.50 91 ILE A N 1
ATOM 767 C CA . ILE A 1 91 ? 2.063 -7.210 11.100 1.00 93.50 91 ILE A CA 1
ATOM 768 C C . ILE A 1 91 ? 2.765 -7.146 9.733 1.00 93.50 91 ILE A C 1
ATOM 770 O O . ILE A 1 91 ? 3.839 -7.738 9.600 1.00 93.50 91 ILE A O 1
ATOM 774 N N . PRO A 1 92 ? 2.219 -6.423 8.734 1.00 92.44 92 PRO A N 1
ATOM 775 C CA . PRO A 1 92 ? 2.886 -6.274 7.446 1.00 92.44 92 PRO A CA 1
ATOM 776 C C . PRO A 1 92 ? 4.273 -5.647 7.600 1.00 92.44 92 PRO A C 1
ATOM 778 O O . PRO A 1 92 ? 4.444 -4.645 8.297 1.00 92.44 92 PRO A O 1
ATOM 781 N N . ASP A 1 93 ? 5.263 -6.219 6.921 1.00 91.75 93 ASP A N 1
ATOM 782 C CA . ASP A 1 93 ? 6.652 -5.757 6.940 1.00 91.75 93 ASP A CA 1
ATOM 783 C C . ASP A 1 93 ? 7.106 -5.161 5.597 1.00 91.75 93 ASP A C 1
ATOM 785 O O . ASP A 1 93 ? 8.222 -4.648 5.493 1.00 91.75 93 ASP A O 1
ATOM 789 N N . GLN A 1 94 ? 6.233 -5.168 4.585 1.00 91.38 94 GLN A N 1
ATOM 790 C CA . GLN A 1 94 ? 6.462 -4.600 3.262 1.00 91.38 94 GLN A CA 1
ATOM 791 C C . GLN A 1 94 ? 5.280 -3.734 2.823 1.00 91.38 94 GLN A C 1
ATOM 793 O O . GLN A 1 94 ? 4.126 -4.125 2.953 1.00 91.38 94 GLN A O 1
ATOM 798 N N . VAL A 1 95 ? 5.582 -2.572 2.234 1.00 94.19 95 VAL A N 1
ATOM 799 C CA . VAL A 1 95 ? 4.574 -1.683 1.637 1.00 94.19 95 VAL A CA 1
ATOM 800 C C . VAL A 1 95 ? 5.048 -1.206 0.268 1.00 94.19 95 VAL A C 1
ATOM 802 O O . VAL A 1 95 ? 6.193 -0.767 0.113 1.00 94.19 95 VAL A O 1
ATOM 805 N N . ILE A 1 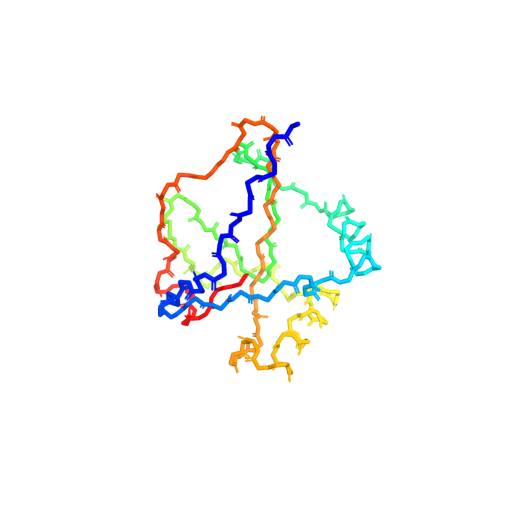96 ? 4.159 -1.268 -0.727 1.00 93.31 96 ILE A N 1
ATOM 806 C CA . ILE A 1 96 ? 4.398 -0.748 -2.077 1.00 93.31 96 ILE A CA 1
ATOM 807 C C . ILE A 1 96 ? 3.345 0.305 -2.403 1.00 93.31 96 ILE A C 1
ATOM 809 O O . ILE A 1 96 ? 2.166 -0.002 -2.542 1.00 93.31 96 ILE A O 1
ATOM 813 N N . ILE A 1 97 ? 3.782 1.544 -2.598 1.00 95.88 97 ILE A N 1
ATOM 814 C CA . ILE A 1 97 ? 2.903 2.647 -2.993 1.00 95.88 97 ILE A CA 1
ATOM 815 C C . ILE A 1 97 ? 3.048 2.843 -4.494 1.00 95.88 97 ILE A C 1
ATOM 817 O O . ILE A 1 97 ? 4.162 3.013 -4.989 1.00 95.88 97 ILE A O 1
ATOM 821 N N . ASN A 1 98 ? 1.937 2.809 -5.225 1.00 95.50 98 ASN A N 1
ATOM 822 C CA . ASN A 1 98 ? 1.907 2.991 -6.673 1.00 95.50 98 ASN A CA 1
ATOM 823 C C . ASN A 1 98 ? 1.088 4.240 -7.010 1.00 95.50 98 ASN A C 1
ATOM 825 O O . ASN A 1 98 ? -0.045 4.362 -6.558 1.00 95.50 98 ASN A O 1
ATOM 829 N N . GLU A 1 99 ? 1.626 5.126 -7.845 1.00 96.31 99 GLU A N 1
ATOM 830 C CA . GLU A 1 99 ? 0.874 6.257 -8.393 1.00 96.31 99 GLU A CA 1
ATOM 831 C C . GLU A 1 99 ? 0.671 6.078 -9.897 1.00 96.31 99 GLU A C 1
ATOM 833 O O . GLU A 1 99 ? 1.626 5.836 -10.643 1.00 96.31 99 GLU A O 1
ATOM 838 N N . TYR A 1 100 ? -0.578 6.238 -10.333 1.00 95.56 100 TYR A N 1
ATOM 839 C CA . TYR A 1 100 ? -0.991 6.119 -11.724 1.00 95.56 100 TYR A CA 1
ATOM 840 C C . TYR A 1 100 ? -1.516 7.456 -12.248 1.00 95.56 100 TYR A C 1
ATOM 842 O O . TYR A 1 100 ? -2.470 8.017 -11.715 1.00 95.56 100 TYR A O 1
ATOM 850 N N . MET A 1 101 ? -0.933 7.931 -13.346 1.00 94.81 101 MET A N 1
ATOM 851 C CA . MET A 1 101 ? -1.480 9.054 -14.111 1.00 94.81 101 MET A CA 1
ATOM 852 C C . MET A 1 101 ? -2.640 8.595 -15.011 1.00 94.81 101 MET A C 1
ATOM 854 O O . MET A 1 101 ? -2.709 7.414 -15.366 1.00 94.81 101 MET A O 1
ATOM 858 N N . PRO A 1 102 ? -3.520 9.509 -15.463 1.00 95.81 102 PRO A N 1
ATOM 859 C CA . PRO A 1 102 ? -4.567 9.174 -16.424 1.00 95.81 102 PRO A CA 1
ATOM 860 C C . PRO A 1 102 ? -4.025 8.416 -17.647 1.00 95.81 102 PRO A C 1
ATOM 862 O O . PRO A 1 102 ? -3.050 8.831 -18.274 1.00 95.81 102 PRO A O 1
ATOM 865 N N . GLY A 1 103 ? -4.655 7.284 -17.974 1.00 93.50 103 GLY A N 1
ATOM 866 C CA . GLY A 1 103 ? -4.240 6.390 -19.063 1.00 93.50 103 GLY A CA 1
ATOM 867 C C . GLY A 1 103 ? -3.182 5.345 -18.682 1.00 93.50 103 GLY A C 1
ATOM 868 O O . GLY A 1 103 ? -2.851 4.491 -19.504 1.00 93.50 103 GLY A O 1
ATOM 869 N N . GLN A 1 104 ? -2.659 5.376 -17.455 1.00 92.75 104 GLN A N 1
ATOM 870 C CA . GLN A 1 104 ? -1.824 4.306 -16.916 1.00 92.75 104 GLN A CA 1
ATOM 871 C C . GLN A 1 104 ? -2.679 3.219 -16.266 1.00 92.75 104 GLN A C 1
ATOM 873 O O . GLN A 1 104 ? -3.802 3.455 -15.832 1.00 92.75 104 GLN A O 1
ATOM 878 N N . GLY A 1 105 ? -2.125 2.015 -16.182 1.00 90.25 105 GLY A N 1
ATOM 879 C CA . GLY A 1 105 ? -2.766 0.891 -15.519 1.00 90.25 105 GLY A CA 1
ATOM 880 C C . GLY A 1 105 ? -1.775 -0.227 -15.244 1.00 90.25 105 GLY A C 1
ATOM 881 O O . GLY A 1 105 ? -0.569 -0.093 -15.488 1.00 90.25 105 GLY A O 1
ATOM 882 N N . ILE A 1 106 ? -2.302 -1.339 -14.751 1.00 88.81 106 ILE A N 1
ATOM 883 C CA . ILE A 1 106 ? -1.550 -2.558 -14.480 1.00 88.81 106 ILE A CA 1
ATOM 884 C C . ILE A 1 106 ? -2.110 -3.700 -15.330 1.00 88.81 106 ILE A C 1
ATOM 886 O O . ILE A 1 106 ? -3.319 -3.826 -15.508 1.00 88.81 106 ILE A O 1
ATOM 890 N N . ALA A 1 107 ? -1.220 -4.498 -15.920 1.00 87.62 107 ALA A N 1
ATOM 891 C CA . ALA A 1 107 ? -1.625 -5.671 -16.686 1.00 87.62 107 ALA A CA 1
ATOM 892 C C . ALA A 1 107 ? -2.147 -6.773 -15.740 1.00 87.62 107 ALA A C 1
ATOM 894 O O . ALA A 1 107 ? -1.726 -6.811 -14.579 1.00 87.62 107 ALA A O 1
ATOM 895 N N . PRO A 1 108 ? -3.004 -7.694 -16.220 1.00 88.81 108 PRO A N 1
ATOM 896 C CA . PRO A 1 108 ? -3.410 -8.860 -15.442 1.00 88.81 108 PRO A CA 1
ATOM 897 C C . PRO A 1 108 ? -2.195 -9.626 -14.907 1.00 88.81 108 PRO A C 1
ATOM 899 O O . PRO A 1 108 ? -1.270 -9.943 -15.661 1.00 88.81 108 PRO A O 1
ATOM 902 N N . HIS A 1 109 ? -2.186 -9.894 -13.606 1.00 85.56 109 HIS A N 1
ATOM 903 C CA . HIS A 1 109 ? -1.117 -10.607 -12.916 1.00 85.56 109 HIS A CA 1
ATOM 904 C C . HIS A 1 109 ? -1.658 -11.269 -11.647 1.00 85.56 109 HIS A C 1
ATOM 906 O O . HIS A 1 109 ? -2.775 -10.997 -11.216 1.00 85.56 109 HIS A O 1
ATOM 912 N N . THR A 1 110 ? -0.837 -12.137 -11.070 1.00 82.50 110 THR A N 1
ATOM 913 C CA . THR A 1 110 ? -0.979 -12.630 -9.702 1.00 82.50 110 THR A CA 1
ATOM 914 C C . THR A 1 110 ? 0.228 -12.117 -8.938 1.00 82.50 110 THR A C 1
ATOM 916 O O . THR A 1 110 ? 1.333 -12.087 -9.499 1.00 82.50 110 THR A O 1
ATOM 919 N N . ASP A 1 111 ? 0.029 -11.710 -7.692 1.00 80.44 111 ASP A N 1
ATOM 920 C CA . ASP A 1 111 ? 1.148 -11.398 -6.817 1.00 80.44 111 ASP A CA 1
ATOM 921 C C . ASP A 1 111 ? 2.043 -12.623 -6.623 1.00 80.44 111 ASP A C 1
ATOM 923 O O . ASP A 1 111 ? 1.652 -13.772 -6.852 1.00 80.44 111 ASP A O 1
ATOM 927 N N . CYS A 1 112 ? 3.305 -12.378 -6.279 1.00 76.81 112 CYS A N 1
ATOM 928 C CA . CYS A 1 112 ? 4.276 -13.448 -6.127 1.00 76.81 112 CYS A CA 1
ATOM 929 C C . CYS A 1 112 ? 3.891 -14.338 -4.932 1.00 76.81 112 CYS A C 1
ATOM 931 O O . CYS A 1 112 ? 4.221 -14.028 -3.793 1.00 76.81 112 CYS A O 1
ATOM 933 N N . ILE A 1 113 ? 3.237 -15.467 -5.212 1.00 67.69 113 ILE A N 1
ATOM 934 C CA . ILE A 1 113 ? 2.794 -16.459 -4.219 1.00 67.69 113 ILE A CA 1
ATOM 935 C C . ILE A 1 113 ? 3.912 -16.876 -3.241 1.00 67.69 113 ILE A C 1
ATOM 937 O O . ILE A 1 113 ? 3.643 -16.931 -2.050 1.00 67.69 113 ILE A O 1
ATOM 941 N N . PRO A 1 114 ? 5.171 -17.142 -3.659 1.00 65.62 114 PRO A N 1
ATOM 942 C CA . PRO A 1 114 ? 6.227 -17.473 -2.697 1.00 65.62 114 PRO A CA 1
ATOM 943 C C . PRO A 1 114 ? 6.804 -16.257 -1.952 1.00 65.62 114 PRO A C 1
ATOM 945 O O . PRO A 1 114 ? 7.677 -16.435 -1.107 1.00 65.62 114 PRO A O 1
ATOM 948 N N . CYS A 1 115 ? 6.393 -15.035 -2.297 1.00 63.19 115 CYS A N 1
ATOM 949 C CA . CYS A 1 115 ? 6.933 -13.798 -1.740 1.00 63.19 115 CYS A CA 1
ATOM 950 C C . CYS A 1 115 ? 6.029 -13.149 -0.683 1.00 63.19 115 CYS A C 1
ATOM 952 O O . CYS A 1 115 ? 6.535 -12.391 0.138 1.00 63.19 115 CYS A O 1
ATOM 954 N N . PHE A 1 116 ? 4.721 -13.403 -0.732 1.00 71.75 116 PHE A N 1
ATOM 955 C CA . PHE A 1 116 ? 3.721 -12.786 0.140 1.00 71.75 116 PHE A CA 1
ATOM 956 C C . PHE A 1 116 ? 2.979 -13.857 0.944 1.00 71.75 116 PHE A C 1
ATOM 958 O O . PHE A 1 116 ? 2.945 -15.022 0.548 1.00 71.75 116 PHE A O 1
ATOM 965 N N . SER A 1 117 ? 2.415 -13.465 2.085 1.00 71.69 117 SER A N 1
ATOM 966 C CA . SER A 1 117 ? 1.538 -14.328 2.878 1.00 71.69 117 SER A CA 1
ATOM 967 C C . SER A 1 117 ? 0.133 -14.411 2.261 1.00 71.69 117 SER A C 1
ATOM 969 O O . SER A 1 117 ? -0.132 -13.849 1.199 1.00 71.69 117 SER A O 1
ATOM 971 N N . ASP A 1 118 ? -0.772 -15.132 2.925 1.00 72.69 118 ASP A N 1
ATOM 972 C CA . ASP A 1 118 ? -2.114 -15.441 2.411 1.00 72.69 118 ASP A CA 1
ATOM 973 C C . ASP A 1 118 ? -3.013 -14.208 2.183 1.00 72.69 118 ASP A C 1
ATOM 975 O O . ASP A 1 118 ? -3.997 -14.306 1.450 1.00 72.69 118 ASP A O 1
ATOM 979 N N . THR A 1 119 ? -2.688 -13.057 2.785 1.00 78.31 119 THR A N 1
ATOM 980 C CA . THR A 1 119 ? -3.465 -11.812 2.678 1.00 78.31 119 THR A CA 1
ATOM 981 C C . THR A 1 119 ? -2.621 -10.696 2.067 1.00 78.31 119 THR A C 1
ATOM 983 O O . THR A 1 119 ? -1.520 -10.414 2.540 1.00 78.31 119 THR A O 1
ATOM 986 N N . ILE A 1 120 ? -3.175 -10.032 1.051 1.00 76.81 120 ILE A N 1
ATOM 987 C CA . ILE A 1 120 ? -2.652 -8.810 0.430 1.00 76.81 120 ILE A CA 1
ATOM 988 C C . ILE A 1 120 ? -3.776 -7.768 0.493 1.00 76.81 120 ILE A C 1
ATOM 990 O O . ILE A 1 120 ? -4.915 -8.104 0.165 1.00 76.81 120 ILE A O 1
ATOM 994 N N . ASP A 1 121 ? -3.454 -6.547 0.924 1.00 61.66 121 ASP A N 1
ATOM 995 C CA . ASP A 1 121 ? -4.367 -5.398 1.081 1.00 61.66 121 ASP A CA 1
ATOM 996 C C . ASP A 1 121 ? -3.730 -4.147 0.455 1.00 61.66 121 ASP A C 1
ATOM 998 O O . ASP A 1 121 ? -2.505 -3.949 0.671 1.00 61.66 121 ASP A O 1
#

Organism: Rickettsia bellii (strain RML369-C) (NCBI:txid336407)

Sequence (121 aa):
MNQLSLSDDQIIIPGLTYISEYITIEEENKLIKLIDNSKWNNELKRRVQHYGYKYDYKSRSINQSYFLGMLPQWLQTLCDSLHKQNIFHEIPDQVIINEYMPGQGIAPHTDCIPCFSDTID